Protein AF-A0AAV2QJX5-F1 (afdb_monomer)

Structure (mmCIF, N/CA/C/O backbone):
data_AF-A0AAV2QJX5-F1
#
_entry.id   AF-A0AAV2QJX5-F1
#
loop_
_atom_site.group_PDB
_atom_site.id
_atom_site.type_symbol
_atom_site.label_atom_id
_atom_site.label_alt_id
_atom_site.label_comp_id
_atom_site.label_asym_id
_atom_site.label_entity_id
_atom_site.label_seq_id
_atom_site.pdbx_PDB_ins_code
_atom_site.Cartn_x
_atom_site.Cartn_y
_atom_site.Cartn_z
_atom_site.occupancy
_atom_site.B_iso_or_equiv
_atom_site.auth_seq_id
_atom_site.auth_comp_id
_atom_site.auth_asym_id
_atom_site.auth_atom_id
_atom_site.pdbx_PDB_model_num
ATOM 1 N N . GLY A 1 1 ? 22.708 1.353 2.885 1.00 71.75 1 GLY A N 1
ATOM 2 C CA . GLY A 1 1 ? 21.551 0.680 3.507 1.00 71.75 1 GLY A CA 1
ATOM 3 C C . GLY A 1 1 ? 21.627 -0.797 3.193 1.00 71.75 1 GLY A C 1
ATOM 4 O O . GLY A 1 1 ? 22.113 -1.129 2.120 1.00 71.75 1 GLY A O 1
ATOM 5 N N . CYS A 1 2 ? 21.212 -1.658 4.120 1.00 88.62 2 CYS A N 1
ATOM 6 C CA . CYS A 1 2 ? 21.112 -3.098 3.892 1.00 88.62 2 CYS A CA 1
ATOM 7 C C . CYS A 1 2 ? 19.639 -3.446 3.670 1.00 88.62 2 CYS A C 1
ATOM 9 O O . CYS A 1 2 ? 18.830 -3.222 4.564 1.00 88.62 2 CYS A O 1
ATOM 11 N N . ASN A 1 3 ? 19.314 -3.963 2.485 1.00 93.75 3 ASN A N 1
ATOM 12 C CA . ASN A 1 3 ? 17.946 -4.324 2.103 1.00 93.75 3 ASN A CA 1
ATOM 13 C C . ASN A 1 3 ? 17.742 -5.835 1.989 1.00 93.75 3 ASN A C 1
ATOM 15 O O . ASN A 1 3 ? 16.695 -6.263 1.524 1.00 93.75 3 ASN A O 1
ATOM 19 N N . ILE A 1 4 ? 18.736 -6.642 2.375 1.00 93.31 4 ILE A N 1
ATOM 20 C CA . ILE A 1 4 ? 18.683 -8.105 2.274 1.00 93.31 4 ILE A CA 1
ATOM 21 C C . ILE A 1 4 ? 17.411 -8.615 2.976 1.00 93.31 4 ILE A C 1
ATOM 23 O O . ILE A 1 4 ? 17.146 -8.192 4.102 1.00 93.31 4 ILE A O 1
ATOM 27 N N . PRO A 1 5 ? 16.626 -9.509 2.343 1.00 94.44 5 PRO A N 1
ATOM 28 C CA . PRO A 1 5 ? 16.884 -10.221 1.078 1.00 94.44 5 PRO A CA 1
ATOM 29 C C . PRO A 1 5 ? 16.381 -9.507 -0.192 1.00 94.44 5 PRO A C 1
ATOM 31 O O . PRO A 1 5 ? 16.456 -10.057 -1.289 1.00 94.44 5 PRO A O 1
ATOM 34 N N . LEU A 1 6 ? 15.839 -8.300 -0.070 1.00 94.31 6 LEU A N 1
ATOM 35 C CA . LEU A 1 6 ? 15.172 -7.588 -1.152 1.00 94.31 6 LEU A CA 1
ATOM 36 C C . LEU A 1 6 ? 16.170 -6.984 -2.147 1.00 94.31 6 LEU A C 1
ATOM 38 O O . LEU A 1 6 ? 17.178 -6.373 -1.783 1.00 94.31 6 LEU A O 1
ATOM 42 N N . LYS A 1 7 ? 15.852 -7.114 -3.437 1.00 91.06 7 LY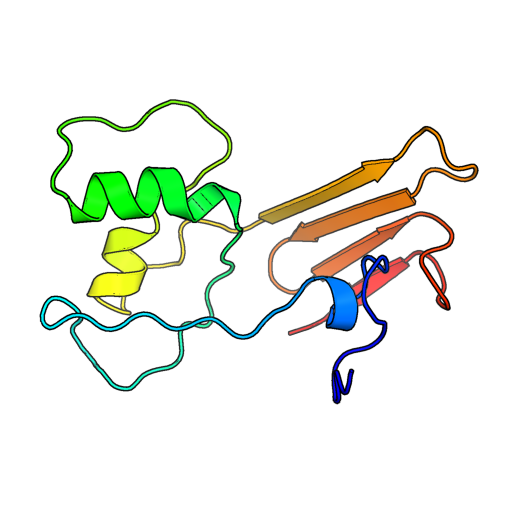S A N 1
ATOM 43 C CA . LYS A 1 7 ? 16.645 -6.538 -4.526 1.00 91.06 7 LYS A CA 1
ATOM 44 C C . LYS A 1 7 ? 16.495 -5.017 -4.577 1.00 91.06 7 LYS A C 1
ATOM 46 O O . LYS A 1 7 ? 15.392 -4.504 -4.434 1.00 91.06 7 LYS A O 1
ATOM 51 N N . GLY A 1 8 ? 17.579 -4.315 -4.901 1.00 90.06 8 GLY A N 1
ATOM 52 C CA . GLY A 1 8 ? 17.570 -2.877 -5.166 1.00 90.06 8 GLY A CA 1
ATOM 53 C C . GLY A 1 8 ? 17.724 -2.016 -3.914 1.00 90.06 8 GLY A C 1
ATOM 54 O O . GLY A 1 8 ? 17.956 -2.500 -2.807 1.00 90.06 8 GLY A O 1
ATOM 55 N N . PHE A 1 9 ? 17.654 -0.707 -4.114 1.00 90.94 9 PHE A N 1
ATOM 56 C CA . PHE A 1 9 ? 17.920 0.313 -3.102 1.00 90.94 9 PHE A CA 1
ATOM 57 C C . PHE A 1 9 ? 17.060 1.555 -3.342 1.00 90.94 9 PHE A C 1
ATOM 59 O O . PHE A 1 9 ? 16.218 1.571 -4.242 1.00 90.94 9 PHE A O 1
ATOM 66 N N . LYS A 1 10 ? 17.248 2.593 -2.518 1.00 90.56 10 LYS 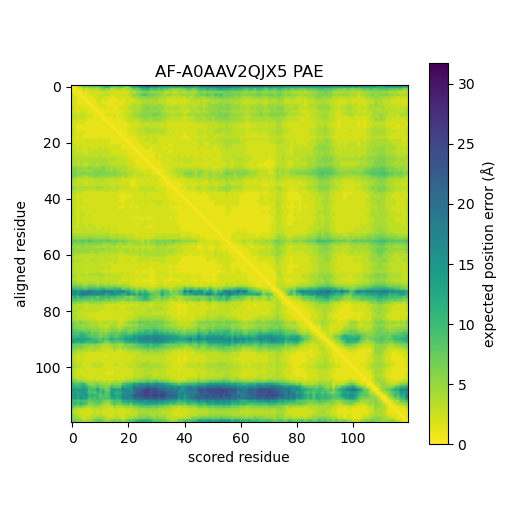A N 1
ATOM 67 C CA . LYS A 1 10 ? 16.585 3.894 -2.685 1.00 90.56 10 LYS A CA 1
ATOM 68 C C . LYS A 1 10 ? 16.639 4.340 -4.156 1.00 90.56 10 LYS A C 1
ATOM 70 O O . LYS A 1 10 ? 17.682 4.212 -4.783 1.00 90.56 10 LYS A O 1
ATOM 75 N N . HIS A 1 11 ? 15.539 4.888 -4.672 1.00 86.81 11 HIS A N 1
ATOM 76 C CA . HIS A 1 11 ? 15.326 5.265 -6.084 1.00 86.81 11 HIS A CA 1
ATOM 77 C C . HIS A 1 11 ? 15.065 4.114 -7.062 1.00 86.81 11 HIS A C 1
ATOM 79 O O . HIS A 1 11 ? 14.650 4.370 -8.189 1.00 86.81 11 HIS A O 1
ATOM 85 N N . SER A 1 12 ? 15.261 2.859 -6.664 1.00 87.81 12 SER A N 1
ATOM 86 C CA . SER A 1 12 ? 14.845 1.724 -7.485 1.00 87.81 12 SER A CA 1
ATOM 87 C C . SER A 1 12 ? 13.390 1.350 -7.198 1.00 87.81 12 SER A C 1
ATOM 89 O O . SER A 1 12 ? 12.935 1.466 -6.062 1.00 87.81 12 SER A O 1
ATOM 91 N N . ILE A 1 13 ? 12.678 0.846 -8.206 1.00 90.44 13 ILE A N 1
ATOM 92 C CA . ILE A 1 13 ? 11.303 0.343 -8.038 1.00 90.44 13 ILE A CA 1
ATOM 93 C C . ILE A 1 13 ? 11.260 -1.146 -7.666 1.00 90.44 13 ILE A C 1
ATOM 95 O O . ILE A 1 13 ? 10.192 -1.751 -7.619 1.00 90.44 13 ILE A O 1
ATOM 99 N N . TRP A 1 14 ? 12.417 -1.750 -7.381 1.00 92.56 14 TRP A N 1
ATOM 100 C CA . TRP A 1 14 ? 12.506 -3.085 -6.791 1.00 92.56 14 TRP A CA 1
ATOM 101 C C . TRP A 1 14 ? 12.051 -3.071 -5.325 1.00 92.56 14 TRP A C 1
ATOM 103 O O . TRP A 1 14 ? 11.933 -2.013 -4.701 1.00 92.56 14 TRP A O 1
ATOM 113 N N . GLU A 1 15 ? 11.815 -4.254 -4.756 1.00 94.25 15 GLU A N 1
ATOM 114 C CA . GLU A 1 15 ? 11.332 -4.389 -3.376 1.00 94.25 15 GLU A CA 1
ATOM 115 C C . GLU A 1 15 ? 12.253 -3.706 -2.355 1.00 94.25 15 GLU A C 1
ATOM 117 O O . GLU A 1 15 ? 11.765 -3.040 -1.458 1.00 94.25 15 GLU A O 1
ATOM 122 N N . GLY A 1 16 ? 13.575 -3.736 -2.520 1.00 94.62 16 GLY A N 1
ATOM 123 C CA . GLY A 1 16 ? 14.505 -3.058 -1.609 1.00 94.62 16 GLY A CA 1
ATOM 124 C C . GLY A 1 16 ? 14.445 -1.526 -1.674 1.00 94.62 16 GLY A C 1
ATOM 125 O O . GLY A 1 16 ? 14.964 -0.847 -0.791 1.00 94.62 16 GLY A O 1
ATOM 126 N N . GLY A 1 17 ? 13.836 -0.956 -2.714 1.00 92.38 17 GLY A N 1
ATOM 127 C CA . GLY A 1 17 ? 13.578 0.482 -2.800 1.00 92.38 17 GLY A CA 1
ATOM 128 C C . GLY A 1 17 ? 12.182 0.898 -2.340 1.00 92.38 17 GLY A C 1
ATOM 129 O O . GLY A 1 17 ? 11.971 2.083 -2.093 1.00 92.38 17 GLY A O 1
ATOM 130 N N . THR A 1 18 ? 11.239 -0.044 -2.239 1.00 93.94 18 THR A N 1
ATOM 131 C CA . THR A 1 18 ? 9.800 0.269 -2.143 1.00 93.94 18 THR A CA 1
ATOM 132 C C . THR A 1 18 ? 9.051 -0.486 -1.045 1.00 93.94 18 THR A C 1
ATOM 134 O O . THR A 1 18 ? 8.082 0.041 -0.506 1.00 93.94 18 THR A O 1
ATOM 137 N N . ARG A 1 19 ? 9.503 -1.681 -0.656 1.00 95.19 19 ARG A N 1
ATOM 138 C CA . ARG A 1 19 ? 8.993 -2.432 0.493 1.00 95.19 19 ARG A CA 1
ATOM 139 C C . ARG A 1 19 ? 9.806 -2.051 1.723 1.00 95.19 19 ARG A C 1
ATOM 141 O O . ARG A 1 19 ? 11.016 -2.262 1.781 1.00 95.19 19 ARG A O 1
ATOM 148 N N . VAL A 1 20 ? 9.124 -1.481 2.708 1.00 94.38 20 VAL A N 1
ATOM 149 C CA . VAL A 1 20 ? 9.732 -0.955 3.934 1.00 94.38 20 VAL A CA 1
ATOM 150 C C . VAL A 1 20 ? 9.141 -1.635 5.169 1.00 94.38 20 VAL A C 1
ATOM 152 O O . VAL A 1 20 ? 7.983 -2.056 5.132 1.00 94.38 20 VAL A O 1
ATOM 155 N N . PRO A 1 21 ? 9.899 -1.742 6.274 1.00 94.88 21 PRO A N 1
ATOM 156 C CA . PRO A 1 21 ? 9.338 -2.161 7.550 1.00 94.88 21 PRO A CA 1
ATOM 157 C C . PRO A 1 21 ? 8.247 -1.186 8.004 1.00 94.88 21 PRO A C 1
ATOM 159 O O . PRO A 1 21 ? 8.447 0.029 7.982 1.00 94.88 21 PRO A O 1
ATOM 162 N N . ALA A 1 22 ? 7.115 -1.718 8.453 1.00 95.44 22 ALA A N 1
ATOM 163 C CA . ALA A 1 22 ? 6.028 -0.950 9.045 1.00 95.44 22 ALA A CA 1
ATOM 164 C C . ALA A 1 22 ? 5.424 -1.735 10.212 1.00 95.44 22 ALA A C 1
ATOM 166 O O . ALA A 1 22 ? 5.366 -2.964 10.182 1.00 95.44 22 ALA A O 1
ATOM 167 N N . PHE A 1 23 ? 4.974 -1.024 11.242 1.00 96.12 23 PHE A N 1
ATOM 168 C CA . PHE A 1 23 ? 4.280 -1.608 12.382 1.00 96.12 23 PHE A CA 1
ATOM 169 C C . PHE A 1 23 ? 3.214 -0.644 12.892 1.00 96.12 23 PHE A C 1
ATOM 171 O O . PHE A 1 23 ? 3.330 0.572 12.746 1.00 96.12 23 PHE A O 1
ATOM 178 N N . ILE A 1 24 ? 2.181 -1.204 13.513 1.00 95.19 24 ILE A N 1
ATOM 179 C CA . ILE A 1 24 ? 1.169 -0.456 14.253 1.00 95.19 24 ILE A CA 1
ATOM 180 C C . ILE A 1 24 ? 1.075 -1.017 15.664 1.00 95.19 24 ILE A C 1
ATOM 182 O O . ILE A 1 24 ? 1.223 -2.219 15.882 1.00 95.19 24 ILE A O 1
ATOM 186 N N . HIS A 1 25 ? 0.807 -0.142 16.623 1.00 95.94 25 HIS A N 1
ATOM 187 C CA . HIS A 1 25 ? 0.577 -0.517 18.007 1.00 95.94 25 HIS A CA 1
ATOM 188 C C . HIS A 1 25 ? -0.630 0.251 18.527 1.00 95.94 25 HIS A C 1
ATOM 190 O O . HIS A 1 25 ? -0.689 1.476 18.430 1.00 95.94 25 HIS A O 1
ATOM 196 N N . SER A 1 26 ? -1.608 -0.475 19.055 1.00 95.44 26 SER A N 1
ATOM 197 C CA . SER A 1 26 ? -2.780 0.102 19.700 1.00 95.44 26 SER A CA 1
ATOM 198 C C . SER A 1 26 ? -3.486 -0.972 20.532 1.00 95.44 26 SER A C 1
ATOM 200 O O . SER A 1 26 ? -3.556 -2.121 20.086 1.00 95.44 26 SER A O 1
ATOM 202 N N . PRO A 1 27 ? -4.070 -0.619 21.694 1.00 96.12 27 PRO A N 1
ATOM 203 C CA . PRO A 1 27 ? -4.914 -1.533 22.468 1.00 96.12 27 PRO A CA 1
ATOM 204 C C . PRO A 1 27 ? -6.204 -1.931 21.730 1.00 96.12 27 PRO A C 1
ATOM 206 O O . PRO A 1 27 ? -6.893 -2.857 22.145 1.00 96.12 27 PRO A O 1
ATOM 209 N N . LEU A 1 28 ? -6.548 -1.242 20.635 1.00 95.88 28 LEU A N 1
ATOM 210 C CA . LEU A 1 28 ? -7.717 -1.559 19.812 1.00 95.88 28 LEU A CA 1
ATOM 211 C C . LEU A 1 28 ? -7.489 -2.771 18.897 1.00 95.88 28 LEU A C 1
ATOM 213 O O . LEU A 1 28 ? -8.458 -3.333 18.378 1.00 95.88 28 LEU A O 1
ATOM 217 N N . LEU A 1 29 ? -6.231 -3.162 18.671 1.00 95.62 29 LEU A N 1
ATOM 218 C CA . LEU A 1 29 ? -5.877 -4.288 17.812 1.00 95.62 29 LEU A CA 1
ATOM 219 C C . LEU A 1 29 ? -6.123 -5.605 18.553 1.00 95.62 29 LEU A C 1
ATOM 221 O O . LEU A 1 29 ? -5.609 -5.824 19.647 1.00 95.62 29 LEU A O 1
ATOM 225 N N . LYS A 1 30 ? -6.884 -6.502 17.932 1.00 94.12 30 LYS A N 1
ATOM 226 C CA . LYS A 1 30 ? -7.135 -7.865 18.424 1.00 94.12 30 LYS A CA 1
ATOM 227 C C . LYS A 1 30 ? -6.122 -8.826 17.817 1.00 94.12 30 LYS A C 1
ATOM 229 O O . LYS A 1 30 ? -5.554 -8.499 16.784 1.00 94.12 30 LYS A O 1
ATOM 234 N N . ASN A 1 31 ? -5.944 -10.017 18.391 1.00 90.88 31 ASN A N 1
ATOM 235 C CA . ASN A 1 31 ? -5.072 -11.063 17.834 1.00 90.88 31 ASN A CA 1
ATOM 236 C C . ASN A 1 31 ? -3.635 -10.558 17.592 1.00 90.88 31 ASN A C 1
ATOM 238 O O . ASN A 1 31 ? -3.110 -10.629 16.480 1.00 90.88 31 ASN A O 1
ATOM 242 N N . THR A 1 32 ? -3.039 -9.943 18.612 1.00 91.44 32 THR A N 1
ATOM 243 C CA . THR A 1 32 ? -1.657 -9.448 18.599 1.00 91.44 32 THR A CA 1
ATOM 244 C C . THR A 1 32 ? -0.799 -10.265 19.581 1.00 91.44 32 THR A C 1
ATOM 246 O O . THR A 1 32 ? -1.327 -10.714 20.599 1.00 91.44 32 THR A O 1
ATOM 249 N N . PRO A 1 33 ? 0.505 -10.484 19.303 1.00 92.88 33 PRO A N 1
ATOM 250 C CA . PRO A 1 33 ? 1.249 -10.035 18.123 1.00 92.88 33 PRO A CA 1
ATOM 251 C C . PRO A 1 33 ? 0.902 -10.848 16.867 1.00 92.88 33 PRO A C 1
ATOM 253 O O . PRO A 1 33 ? 0.589 -12.032 16.951 1.00 92.88 33 PRO A O 1
ATOM 256 N N . ARG A 1 34 ? 0.977 -10.211 15.693 1.00 93.12 34 ARG A N 1
ATOM 257 C CA . ARG A 1 34 ? 0.855 -10.895 14.398 1.00 93.12 34 ARG A CA 1
ATOM 258 C C . ARG A 1 34 ? 1.544 -10.129 13.276 1.00 93.12 34 ARG A C 1
ATOM 260 O O . ARG A 1 34 ? 1.820 -8.939 13.416 1.00 93.12 34 ARG A O 1
ATOM 267 N N . ILE A 1 35 ? 1.734 -10.816 12.155 1.00 92.94 35 ILE A N 1
AT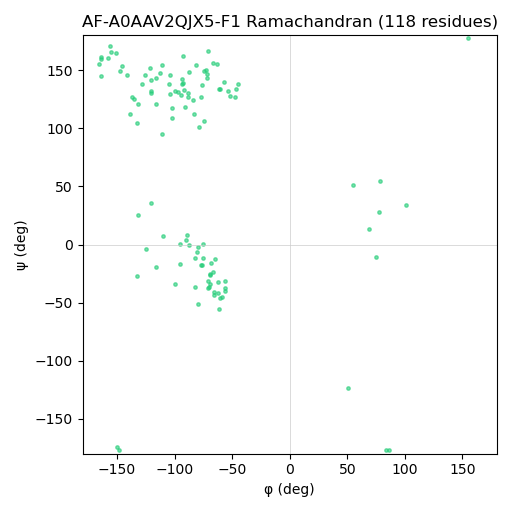OM 268 C CA . ILE A 1 35 ? 2.123 -10.228 10.873 1.00 92.94 35 ILE A CA 1
ATOM 269 C C . ILE A 1 35 ? 0.847 -9.948 10.069 1.00 92.94 35 ILE A C 1
ATOM 271 O O . ILE A 1 35 ? -0.131 -10.690 10.161 1.00 92.94 35 ILE A O 1
ATOM 275 N N . TYR A 1 36 ? 0.833 -8.833 9.342 1.00 92.81 36 TYR A N 1
ATOM 276 C CA . TYR A 1 36 ? -0.213 -8.521 8.376 1.00 92.81 36 TYR A CA 1
ATOM 277 C C . TYR A 1 36 ? 0.322 -8.793 6.972 1.00 92.81 36 TYR A C 1
ATOM 279 O O . TYR A 1 36 ? 1.175 -8.051 6.493 1.00 92.81 36 TYR A O 1
ATOM 287 N N . ASP A 1 37 ? -0.183 -9.846 6.333 1.00 90.25 37 ASP A N 1
ATOM 288 C CA . ASP A 1 37 ? 0.269 -10.279 5.002 1.00 90.25 37 ASP A CA 1
ATOM 289 C C . ASP A 1 37 ? -0.476 -9.576 3.852 1.00 90.25 37 ASP A C 1
ATOM 291 O O . ASP A 1 37 ? -0.210 -9.821 2.678 1.00 90.25 37 ASP A O 1
ATOM 295 N N . GLY A 1 38 ? -1.420 -8.683 4.172 1.00 92.56 38 GLY A N 1
ATOM 296 C CA . GLY A 1 38 ? -2.148 -7.908 3.174 1.00 92.56 38 GLY A CA 1
ATOM 297 C C . GLY A 1 38 ? -1.293 -6.829 2.518 1.00 92.56 38 GLY A C 1
ATOM 298 O O . GLY A 1 38 ? -0.449 -6.204 3.164 1.00 92.56 38 GLY A O 1
ATOM 299 N N . LEU A 1 39 ? -1.559 -6.551 1.237 1.00 95.31 39 LEU A N 1
ATOM 300 C CA . LEU A 1 39 ? -0.952 -5.406 0.565 1.00 95.31 39 LEU A CA 1
ATOM 301 C C . LEU A 1 39 ? -1.371 -4.115 1.268 1.00 95.31 39 LEU A C 1
ATOM 303 O O . LEU A 1 39 ? -2.548 -3.905 1.554 1.00 95.31 39 LEU A O 1
ATOM 307 N N . PHE A 1 40 ? -0.401 -3.238 1.509 1.00 96.12 40 PHE A N 1
ATOM 308 C CA . PHE A 1 40 ? -0.614 -1.926 2.101 1.00 96.12 40 PHE A CA 1
ATOM 309 C C . PHE A 1 40 ? 0.224 -0.901 1.344 1.00 96.12 40 PHE A C 1
ATOM 311 O O . PHE A 1 40 ? 1.433 -1.080 1.183 1.00 96.12 40 PHE A O 1
ATOM 318 N N . HIS A 1 41 ? -0.412 0.168 0.874 1.00 97.00 41 HIS A N 1
ATOM 319 C CA . HIS A 1 41 ? 0.254 1.250 0.156 1.00 97.00 41 HIS A CA 1
ATOM 320 C C . HIS A 1 41 ? 0.260 2.533 0.991 1.00 97.00 41 HIS A C 1
ATOM 322 O O . HIS A 1 41 ? -0.617 2.743 1.824 1.00 97.00 41 HIS A O 1
ATOM 328 N N . ILE A 1 42 ? 1.223 3.431 0.763 1.00 97.00 42 ILE A N 1
ATOM 329 C CA . ILE A 1 42 ? 1.343 4.678 1.541 1.00 97.00 42 ILE A CA 1
ATOM 330 C C . ILE A 1 42 ? 0.061 5.530 1.491 1.00 97.00 42 ILE A C 1
ATOM 332 O O . ILE A 1 42 ? -0.286 6.180 2.474 1.00 97.00 42 ILE A O 1
ATOM 336 N N . THR A 1 43 ? -0.676 5.477 0.379 1.00 97.25 43 THR A N 1
ATOM 337 C CA . THR A 1 43 ? -1.951 6.189 0.196 1.00 97.25 43 THR A CA 1
ATOM 338 C C . THR A 1 43 ? -3.068 5.668 1.104 1.00 97.25 43 THR A C 1
ATOM 340 O O . THR A 1 43 ? -3.987 6.418 1.425 1.00 97.25 43 THR A O 1
ATOM 343 N N . ASP A 1 44 ? -2.986 4.420 1.579 1.00 97.94 44 ASP A N 1
ATOM 344 C CA . ASP A 1 44 ? -4.009 3.812 2.442 1.00 97.94 44 ASP A CA 1
ATOM 345 C C . ASP A 1 44 ? -4.054 4.434 3.831 1.00 97.94 44 ASP A C 1
ATOM 347 O O . ASP A 1 44 ? -5.103 4.410 4.481 1.00 97.94 44 ASP A O 1
ATOM 351 N N . TRP A 1 45 ? -2.936 4.997 4.302 1.00 97.69 45 TRP A N 1
ATOM 352 C CA . TRP A 1 45 ? -2.855 5.551 5.651 1.00 97.69 45 TRP A CA 1
ATOM 353 C C . TRP A 1 45 ? -3.911 6.612 5.902 1.00 97.69 45 TRP A C 1
ATOM 355 O O . TRP A 1 45 ? -4.505 6.620 6.975 1.00 97.69 45 TRP A O 1
ATOM 365 N N . TYR A 1 46 ? -4.181 7.472 4.922 1.00 98.19 46 TYR A N 1
ATOM 366 C CA . TYR A 1 46 ? -5.117 8.572 5.104 1.00 98.19 46 TYR A CA 1
ATOM 367 C C . TYR A 1 46 ? -6.531 8.064 5.425 1.00 98.19 46 TYR A C 1
ATOM 369 O O . TYR A 1 46 ? -7.068 8.361 6.492 1.00 98.19 46 TYR A O 1
ATOM 377 N N . ASN A 1 47 ? -7.094 7.203 4.573 1.00 98.31 47 ASN A N 1
ATOM 378 C CA . ASN A 1 47 ? -8.434 6.651 4.790 1.00 98.31 47 ASN A CA 1
ATOM 379 C C . ASN A 1 47 ? -8.477 5.681 5.986 1.00 98.31 47 ASN A C 1
ATOM 381 O O . ASN A 1 47 ? -9.460 5.656 6.726 1.00 98.31 47 ASN A O 1
ATOM 385 N N . THR A 1 48 ? -7.401 4.926 6.223 1.00 97.69 48 THR A N 1
ATOM 386 C CA . THR A 1 48 ? -7.289 3.997 7.360 1.00 97.69 48 THR A CA 1
ATOM 387 C C . THR A 1 48 ? -7.278 4.728 8.704 1.00 97.69 48 THR A C 1
ATOM 389 O O . THR A 1 48 ? -7.965 4.310 9.635 1.00 97.69 48 THR A O 1
ATOM 392 N N . LEU A 1 49 ? -6.532 5.830 8.824 1.00 98.06 49 LEU A N 1
ATOM 393 C CA . LEU A 1 49 ? -6.460 6.615 10.059 1.00 98.06 49 LEU A CA 1
ATOM 394 C C . LEU A 1 49 ? -7.764 7.374 10.331 1.00 98.06 49 LEU A C 1
ATOM 396 O O . LEU A 1 49 ? -8.193 7.430 11.482 1.00 98.06 49 LEU A O 1
ATOM 400 N N . LEU A 1 50 ? -8.429 7.897 9.294 1.00 98.38 50 LEU A N 1
ATOM 401 C CA . LEU A 1 50 ? -9.759 8.503 9.433 1.00 98.38 50 LEU A CA 1
ATOM 402 C C . LEU A 1 50 ? -10.787 7.493 9.957 1.00 98.38 50 LEU A C 1
ATOM 404 O O . LEU A 1 50 ? -11.524 7.792 10.898 1.00 98.38 50 LEU A O 1
ATOM 408 N N . ALA A 1 51 ? -10.801 6.280 9.400 1.00 97.31 51 ALA A N 1
ATOM 409 C CA . ALA A 1 51 ? -11.669 5.209 9.880 1.00 97.31 51 ALA A CA 1
ATOM 410 C C . ALA A 1 51 ? -11.342 4.807 11.327 1.00 97.31 51 ALA A C 1
ATOM 412 O O . ALA A 1 51 ? -12.250 4.640 12.141 1.00 97.31 51 ALA A O 1
ATOM 413 N N . ALA A 1 52 ? -10.056 4.712 11.676 1.00 97.31 52 ALA A N 1
ATOM 414 C CA . ALA A 1 52 ? -9.623 4.422 13.042 1.00 97.31 52 ALA A CA 1
ATOM 415 C C . ALA A 1 52 ? -10.059 5.500 14.049 1.00 97.31 52 ALA A C 1
ATOM 417 O O . ALA A 1 52 ? -10.361 5.178 15.197 1.00 97.31 52 ALA A O 1
ATOM 418 N N . ALA A 1 53 ? -10.131 6.761 13.614 1.00 97.50 53 ALA A N 1
ATOM 419 C CA . ALA A 1 53 ? -10.604 7.893 14.409 1.00 97.50 53 ALA A CA 1
ATOM 420 C C . ALA A 1 53 ? -12.141 8.002 14.493 1.00 97.50 53 ALA A C 1
ATOM 422 O O . ALA A 1 53 ? -12.647 8.892 15.174 1.00 97.50 53 ALA A O 1
ATOM 423 N N . GLY A 1 54 ? -12.890 7.120 13.821 1.00 97.12 54 GLY A N 1
ATOM 424 C CA . GLY A 1 54 ? -14.354 7.140 13.830 1.00 97.12 54 GLY A CA 1
ATOM 425 C C . GLY A 1 54 ? -14.970 8.210 12.925 1.00 97.12 54 GLY A C 1
ATOM 426 O O . GLY A 1 54 ? -16.065 8.692 13.214 1.00 97.12 54 GLY A O 1
ATOM 427 N N . ALA A 1 55 ? -14.284 8.603 11.845 1.00 97.56 55 ALA A N 1
ATOM 428 C CA . ALA A 1 55 ? -14.850 9.515 10.855 1.00 97.56 55 ALA A CA 1
ATOM 429 C C . ALA A 1 55 ? -16.162 8.959 10.267 1.00 97.56 55 ALA A C 1
ATOM 431 O O . ALA A 1 55 ? -16.270 7.772 9.964 1.00 97.56 55 ALA A O 1
ATOM 432 N N . SER A 1 56 ? -17.153 9.831 10.067 1.00 94.94 56 SER A N 1
ATOM 433 C CA . SER A 1 56 ? -18.471 9.468 9.521 1.00 94.94 56 SER A CA 1
ATOM 434 C C . SER A 1 56 ? -18.472 9.207 8.012 1.00 94.94 56 SER A C 1
ATOM 436 O O . SER A 1 56 ? -19.452 8.697 7.474 1.00 94.94 56 SER A O 1
ATOM 438 N N . GLY A 1 57 ? -17.385 9.552 7.323 1.00 96.06 57 GLY A N 1
ATOM 439 C CA . GLY A 1 57 ? -17.216 9.359 5.892 1.00 96.06 57 GLY A CA 1
ATOM 440 C C . GLY A 1 57 ? -15.743 9.340 5.509 1.00 96.06 57 GLY A C 1
ATOM 441 O O . GLY A 1 57 ? -14.883 9.812 6.255 1.00 96.06 57 GLY A O 1
ATOM 442 N N . LEU A 1 58 ? -15.468 8.784 4.332 1.00 97.75 58 LEU A N 1
ATOM 443 C CA . LEU A 1 58 ? -14.130 8.695 3.764 1.00 97.75 58 LEU A CA 1
ATOM 444 C C . LEU A 1 58 ? -14.093 9.416 2.412 1.00 97.75 58 LEU A C 1
ATOM 446 O O . LEU A 1 58 ? -15.062 9.332 1.654 1.00 97.75 58 LEU A O 1
ATOM 450 N N . PRO A 1 59 ? -13.002 10.122 2.096 1.00 96.81 59 PRO A N 1
ATOM 451 C CA . PRO A 1 59 ? -12.862 10.804 0.820 1.00 96.81 59 PRO A CA 1
ATOM 452 C C . PRO A 1 59 ? -12.630 9.820 -0.328 1.00 96.81 59 PRO A C 1
ATOM 454 O O . PRO A 1 59 ? -12.006 8.772 -0.161 1.00 96.81 59 PRO A O 1
ATOM 457 N N . GLN A 1 60 ? -13.083 10.210 -1.520 1.00 97.06 60 GLN A N 1
ATOM 458 C CA . GLN A 1 60 ? -12.798 9.497 -2.759 1.00 97.06 60 GLN A CA 1
ATOM 459 C C . GLN A 1 60 ? -11.383 9.853 -3.238 1.00 97.06 60 GLN A C 1
ATOM 461 O O . GLN A 1 60 ? -11.150 10.932 -3.780 1.00 97.06 60 GLN A O 1
ATOM 466 N N . ASN A 1 61 ? -10.433 8.958 -2.990 1.00 96.62 61 ASN A N 1
ATOM 467 C CA . ASN A 1 61 ? -9.031 9.050 -3.400 1.00 96.62 61 ASN A CA 1
ATOM 468 C C . ASN A 1 61 ? -8.465 7.631 -3.612 1.00 96.62 61 ASN A C 1
ATOM 470 O O . ASN A 1 61 ? -9.193 6.648 -3.489 1.00 96.62 61 ASN A O 1
ATOM 474 N N . ASP A 1 62 ? -7.163 7.519 -3.880 1.00 96.56 62 ASP A N 1
ATOM 475 C CA . ASP A 1 62 ? -6.496 6.232 -4.142 1.00 96.56 62 ASP A CA 1
ATOM 476 C C . ASP A 1 62 ? -6.256 5.366 -2.886 1.00 96.56 62 ASP A C 1
ATOM 478 O O . ASP A 1 62 ? -5.622 4.308 -2.961 1.00 96.56 62 ASP A O 1
ATOM 482 N N . GLY A 1 63 ? -6.665 5.828 -1.702 1.00 97.12 63 GLY A N 1
ATOM 483 C CA . GLY A 1 63 ? -6.452 5.156 -0.424 1.00 97.12 63 GLY A CA 1
ATOM 484 C C . GLY A 1 63 ? -7.575 4.179 -0.081 1.00 97.12 63 GLY A C 1
ATOM 485 O O . GLY A 1 63 ? -8.753 4.530 -0.069 1.00 97.12 63 GLY A O 1
ATOM 486 N N . HIS A 1 64 ? -7.221 2.955 0.295 1.00 96.88 64 HIS A N 1
ATOM 487 C CA . HIS A 1 64 ? -8.175 1.967 0.791 1.00 96.88 64 HIS A CA 1
ATOM 488 C C . HIS A 1 64 ? -8.233 2.040 2.320 1.00 96.88 64 HIS A C 1
ATOM 490 O O . HIS A 1 64 ? -7.207 2.143 2.993 1.00 96.88 64 HIS A O 1
ATOM 496 N N . ASN A 1 65 ? -9.436 1.961 2.891 1.00 96.88 65 ASN A N 1
ATOM 497 C CA . ASN A 1 65 ? -9.592 1.825 4.337 1.00 96.88 65 ASN A CA 1
ATOM 498 C C . ASN A 1 65 ? -9.245 0.398 4.770 1.00 96.88 65 ASN A C 1
ATOM 500 O O . ASN A 1 65 ? -10.039 -0.517 4.573 1.00 96.88 65 ASN A O 1
ATOM 504 N N . GLN A 1 66 ? -8.088 0.233 5.404 1.00 96.62 66 GLN A N 1
ATOM 505 C CA . GLN A 1 66 ? -7.575 -1.053 5.880 1.00 96.62 66 GLN A CA 1
ATOM 506 C C . GLN A 1 66 ? -7.913 -1.323 7.357 1.00 96.62 66 GLN A C 1
ATOM 508 O O . GLN A 1 66 ? -7.501 -2.350 7.900 1.00 96.62 66 GLN A O 1
ATOM 513 N N . TRP A 1 67 ? -8.621 -0.411 8.039 1.00 96.25 67 TRP A N 1
ATOM 514 C CA . TRP A 1 67 ? -8.723 -0.406 9.502 1.00 96.25 67 TRP A CA 1
ATOM 515 C C . TRP A 1 67 ? -9.315 -1.691 10.068 1.00 96.25 67 TRP A C 1
ATOM 517 O O . TRP A 1 67 ? -8.758 -2.246 11.009 1.00 96.25 67 TRP A O 1
ATOM 527 N N . ASP A 1 68 ? -10.393 -2.218 9.492 1.00 94.12 68 ASP A N 1
ATOM 528 C CA . ASP A 1 68 ? -11.010 -3.434 10.024 1.00 94.12 68 ASP A CA 1
ATOM 529 C C . ASP A 1 68 ? -10.141 -4.682 9.808 1.00 94.12 68 ASP A C 1
ATOM 531 O O . ASP A 1 68 ? -10.037 -5.511 10.720 1.00 94.12 68 ASP A O 1
ATOM 535 N N . SER A 1 69 ? -9.428 -4.788 8.682 1.00 94.25 69 SER A N 1
ATOM 536 C CA . SER A 1 69 ? -8.445 -5.858 8.452 1.00 94.25 69 SER A CA 1
ATOM 537 C C . SER A 1 69 ? -7.260 -5.746 9.421 1.00 94.25 69 SER A C 1
ATOM 539 O O . SER A 1 69 ? -6.849 -6.741 10.027 1.00 94.25 69 SER A O 1
ATOM 541 N N . LEU A 1 70 ? -6.771 -4.529 9.675 1.00 95.19 70 LEU A N 1
ATOM 542 C CA . LEU A 1 70 ? -5.714 -4.257 10.655 1.00 95.19 70 LEU A CA 1
ATOM 543 C C . LEU A 1 70 ? -6.164 -4.424 12.109 1.00 95.19 70 LEU A C 1
ATOM 545 O O . LEU A 1 70 ? -5.363 -4.801 12.959 1.00 95.19 70 LEU A O 1
ATOM 549 N N . ARG A 1 71 ? -7.424 -4.166 12.439 1.00 94.62 71 ARG A N 1
ATOM 550 C CA . ARG A 1 71 ? -7.932 -4.261 13.812 1.00 94.62 71 ARG A CA 1
ATOM 551 C C . ARG A 1 71 ? -8.295 -5.693 14.187 1.00 94.62 71 ARG A C 1
ATOM 553 O O . ARG A 1 71 ? -8.080 -6.092 15.329 1.00 94.62 71 ARG A O 1
ATOM 560 N N . THR A 1 72 ? -8.842 -6.463 13.246 1.00 91.94 72 THR A N 1
ATOM 561 C CA . THR A 1 72 ? -9.353 -7.822 13.501 1.00 91.94 72 THR A CA 1
ATOM 562 C C . THR A 1 72 ? -8.388 -8.928 13.085 1.00 91.94 72 THR A C 1
ATOM 564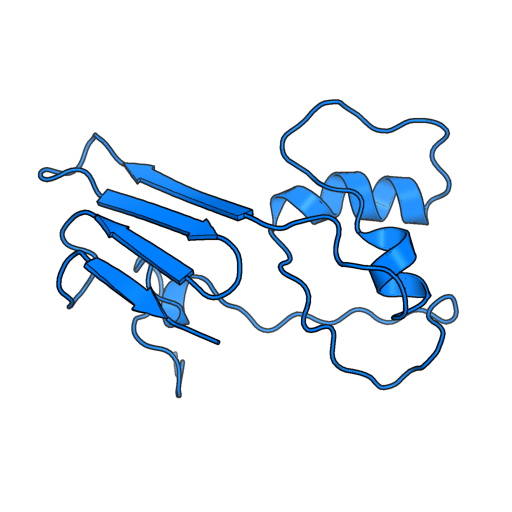 O O . THR A 1 72 ? -8.348 -9.968 13.738 1.00 91.94 72 THR A O 1
ATOM 567 N N . GLY A 1 73 ? -7.614 -8.721 12.016 1.00 83.44 73 GLY A N 1
ATOM 568 C CA . GLY A 1 73 ? -6.749 -9.748 11.431 1.00 83.44 73 GLY A CA 1
ATOM 569 C C . GLY A 1 73 ? -7.495 -10.893 10.742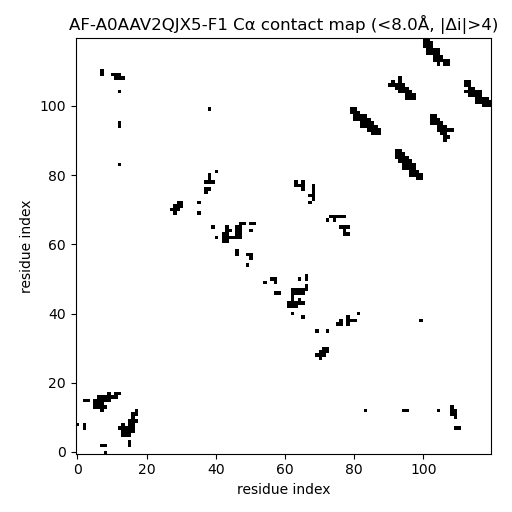 1.00 83.44 73 GLY A C 1
ATOM 570 O O . GLY A 1 73 ? -6.880 -11.919 10.489 1.00 83.44 73 GLY A O 1
ATOM 571 N N . MET A 1 74 ? -8.799 -10.753 10.481 1.00 70.12 74 MET A N 1
ATOM 572 C CA . MET A 1 74 ? -9.651 -11.844 9.972 1.00 70.12 74 MET A CA 1
ATOM 573 C C . MET A 1 74 ? -10.392 -11.497 8.678 1.00 70.12 74 MET A C 1
ATOM 575 O O . MET A 1 74 ? -11.102 -12.335 8.133 1.00 70.12 74 MET A O 1
ATOM 579 N N . ILE A 1 75 ? -10.264 -10.259 8.201 1.00 77.31 75 ILE A N 1
ATOM 580 C CA . ILE A 1 75 ? -10.955 -9.785 7.003 1.00 77.31 75 ILE A CA 1
ATOM 581 C C . ILE A 1 75 ? -9.949 -9.719 5.864 1.00 77.31 75 ILE A C 1
ATOM 583 O O . ILE A 1 75 ? -8.825 -9.246 6.054 1.00 77.31 75 ILE A O 1
ATOM 587 N N . THR A 1 76 ? -10.377 -10.164 4.683 1.00 82.81 76 THR A N 1
ATOM 588 C CA . THR A 1 76 ? -9.616 -10.042 3.441 1.00 82.81 76 THR A CA 1
ATOM 589 C C . THR A 1 76 ? -9.091 -8.611 3.281 1.00 82.81 76 THR A C 1
ATOM 591 O O . THR A 1 76 ? -9.877 -7.667 3.378 1.00 82.81 76 THR A O 1
ATOM 594 N N . PRO A 1 77 ? -7.780 -8.421 3.058 1.00 87.75 77 PRO A N 1
ATOM 595 C CA . PRO A 1 77 ? -7.20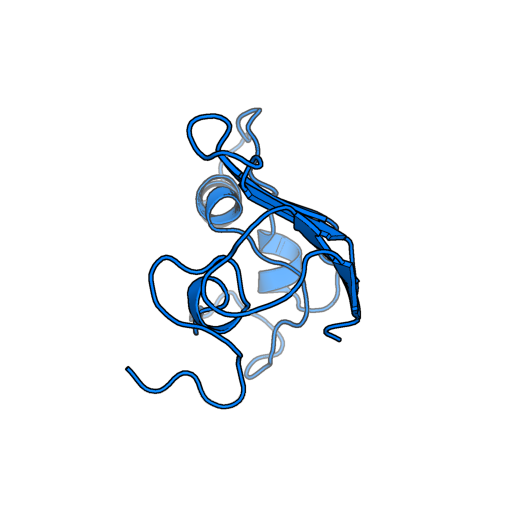9 -7.107 2.797 1.00 87.75 77 PRO A CA 1
ATOM 596 C C . PRO A 1 77 ? -7.951 -6.383 1.659 1.00 87.75 77 PRO A C 1
ATOM 598 O O . PRO A 1 77 ? -8.121 -6.957 0.584 1.00 87.75 77 PRO A O 1
ATOM 601 N N . PRO A 1 78 ? -8.404 -5.133 1.850 1.00 93.31 78 PRO A N 1
ATOM 602 C CA . PRO A 1 78 ? -9.161 -4.396 0.835 1.00 93.31 78 PRO A CA 1
ATOM 603 C C . PRO A 1 78 ? -8.322 -3.997 -0.382 1.00 93.31 78 PRO A C 1
ATOM 605 O O . PRO A 1 78 ? -8.877 -3.784 -1.458 1.00 93.31 78 PRO A O 1
ATOM 608 N N . ARG A 1 79 ? -7.001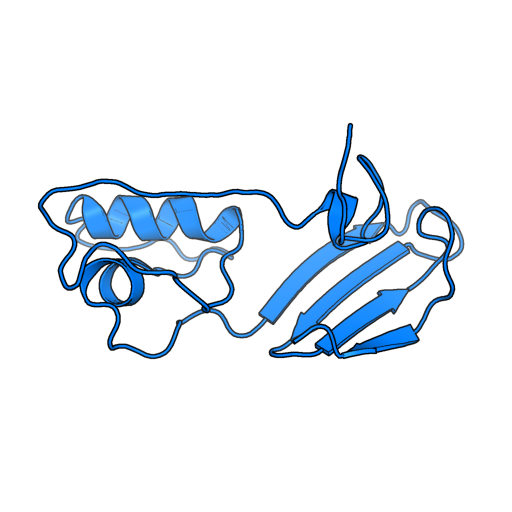 -3.862 -0.227 1.00 95.94 79 ARG A N 1
ATOM 609 C CA . ARG A 1 79 ? -6.095 -3.571 -1.339 1.00 95.94 79 ARG A CA 1
ATOM 610 C C . ARG A 1 79 ? -5.624 -4.869 -1.988 1.00 95.94 79 ARG A C 1
ATOM 612 O O . ARG A 1 79 ? -5.070 -5.732 -1.312 1.00 95.94 79 ARG A O 1
ATOM 619 N N . GLN A 1 80 ? -5.800 -4.957 -3.303 1.00 95.88 80 GLN A N 1
ATOM 620 C CA . GLN A 1 80 ? -5.385 -6.099 -4.129 1.00 95.88 80 GLN A CA 1
ATOM 621 C C . GLN A 1 80 ? -4.306 -5.724 -5.156 1.00 95.88 80 GLN A C 1
ATOM 623 O O . GLN A 1 80 ? -3.557 -6.585 -5.620 1.00 95.88 80 GLN A O 1
ATOM 628 N N . ASP A 1 81 ? -4.173 -4.433 -5.454 1.00 97.12 81 ASP A N 1
ATOM 629 C CA . ASP A 1 81 ? -3.207 -3.897 -6.401 1.00 97.12 81 ASP A CA 1
ATOM 630 C C . ASP A 1 81 ? -2.792 -2.463 -6.045 1.00 97.12 81 ASP A C 1
ATOM 632 O O . ASP A 1 81 ? -3.400 -1.814 -5.186 1.00 97.12 81 ASP A O 1
ATOM 636 N N . PHE A 1 82 ? -1.702 -1.996 -6.653 1.00 97.06 82 PHE A N 1
ATOM 637 C CA . PHE A 1 82 ? -1.311 -0.585 -6.680 1.00 97.06 82 PHE A CA 1
ATOM 638 C C . PHE A 1 82 ? -0.224 -0.326 -7.730 1.00 97.06 82 PHE A C 1
ATOM 640 O O . PHE A 1 82 ? 0.576 -1.204 -8.068 1.00 97.06 82 PHE A O 1
ATOM 647 N N . ILE A 1 83 ? -0.159 0.917 -8.203 1.00 95.31 83 ILE A N 1
ATOM 648 C CA . ILE A 1 83 ? 0.902 1.420 -9.079 1.00 95.31 83 ILE A CA 1
ATOM 649 C C . ILE A 1 83 ? 2.001 2.039 -8.209 1.00 95.31 83 ILE A C 1
ATOM 651 O O . ILE A 1 83 ? 1.709 2.817 -7.306 1.00 95.31 83 ILE A O 1
ATOM 655 N N . TYR A 1 84 ? 3.266 1.711 -8.481 1.00 92.75 84 TYR A N 1
ATOM 656 C CA . TYR A 1 84 ? 4.409 2.324 -7.790 1.00 92.75 84 TYR A CA 1
ATOM 657 C C . TYR A 1 84 ? 4.735 3.698 -8.375 1.00 92.75 84 TYR A C 1
ATOM 659 O O . TYR A 1 84 ? 4.898 4.673 -7.648 1.00 92.75 84 TYR A O 1
ATOM 667 N N . ASN A 1 85 ? 4.874 3.756 -9.699 1.00 88.44 85 ASN A N 1
ATOM 668 C CA . ASN A 1 85 ? 5.122 4.967 -10.467 1.00 88.44 85 ASN A CA 1
ATOM 669 C C . ASN A 1 85 ? 4.826 4.729 -11.954 1.00 88.44 85 ASN A C 1
ATOM 671 O O . ASN A 1 85 ? 4.825 3.591 -12.430 1.00 88.44 85 ASN A O 1
ATOM 675 N N . ILE A 1 86 ? 4.634 5.831 -12.674 1.00 90.06 86 ILE A N 1
ATOM 676 C CA . ILE A 1 86 ? 4.687 5.908 -14.133 1.00 90.06 86 ILE A CA 1
ATOM 677 C C . ILE A 1 86 ? 5.559 7.123 -14.437 1.00 90.06 86 ILE A C 1
ATOM 679 O O . ILE A 1 86 ? 5.154 8.259 -14.208 1.00 90.06 86 ILE A O 1
ATOM 683 N N . ASP A 1 87 ? 6.793 6.876 -14.853 1.00 86.38 87 ASP A N 1
ATOM 684 C CA . ASP A 1 87 ? 7.764 7.910 -15.191 1.00 86.38 87 ASP A CA 1
ATOM 685 C C . ASP A 1 87 ? 8.015 7.889 -16.697 1.00 86.38 87 ASP A C 1
ATOM 687 O O . ASP A 1 87 ? 8.811 7.098 -17.214 1.00 86.38 87 ASP A O 1
ATOM 691 N N . GLU A 1 88 ? 7.283 8.758 -17.390 1.00 86.81 88 GLU A N 1
ATOM 692 C CA . GLU A 1 88 ? 7.365 8.961 -18.839 1.00 86.81 88 GLU A CA 1
ATOM 693 C C . GLU A 1 88 ? 8.519 9.884 -19.245 1.00 86.81 88 GLU A C 1
ATOM 695 O O . GLU A 1 88 ? 8.855 9.957 -20.425 1.00 86.81 88 GLU A O 1
ATOM 700 N N . THR A 1 89 ? 9.147 10.572 -18.284 1.00 85.06 89 THR A N 1
ATOM 701 C CA . THR A 1 89 ? 10.292 11.460 -18.550 1.00 85.06 89 THR A CA 1
ATOM 702 C C . THR A 1 89 ? 11.583 10.678 -18.795 1.00 85.06 89 THR A C 1
ATOM 704 O O . THR A 1 89 ? 12.540 11.195 -19.370 1.00 85.06 89 THR A O 1
ATOM 707 N N . MET A 1 90 ? 11.596 9.411 -18.385 1.00 72.88 90 MET A N 1
ATOM 708 C CA . MET A 1 90 ? 12.663 8.457 -18.642 1.00 72.88 90 MET A CA 1
ATOM 709 C C . MET A 1 90 ? 12.377 7.658 -19.916 1.00 72.88 90 MET A C 1
ATOM 711 O O . MET A 1 90 ? 11.258 7.198 -20.134 1.00 72.88 90 MET A O 1
ATOM 715 N N . HIS A 1 91 ? 13.406 7.428 -20.736 1.00 73.81 91 HIS A N 1
ATOM 716 C CA . HIS A 1 91 ? 13.307 6.587 -21.930 1.00 73.81 91 HIS A CA 1
ATOM 717 C C . HIS A 1 91 ? 14.207 5.346 -21.808 1.00 73.81 91 HIS A C 1
ATOM 719 O O . HIS A 1 91 ? 15.422 5.495 -21.667 1.00 73.81 91 HIS A O 1
ATOM 725 N N . PRO A 1 92 ? 13.647 4.122 -21.882 1.00 76.31 92 PRO A N 1
ATOM 726 C CA . PRO A 1 92 ? 12.212 3.807 -21.934 1.00 76.31 92 PRO A CA 1
ATOM 727 C C . PRO A 1 92 ? 11.481 4.177 -20.629 1.00 76.31 92 PRO A C 1
ATOM 729 O O . PRO A 1 92 ? 12.113 4.217 -19.569 1.00 76.31 92 PRO A O 1
ATOM 732 N N . THR A 1 93 ? 10.160 4.395 -20.717 1.00 84.62 93 THR A N 1
ATOM 733 C CA . THR A 1 93 ? 9.274 4.673 -19.572 1.00 84.62 93 THR A CA 1
ATOM 734 C C . THR A 1 93 ? 9.547 3.697 -18.436 1.00 84.62 93 THR A C 1
ATOM 736 O O . THR A 1 93 ? 9.654 2.483 -18.653 1.00 84.62 93 THR A O 1
ATOM 739 N N . ARG A 1 94 ? 9.659 4.220 -17.214 1.00 87.75 94 ARG A N 1
ATOM 740 C CA . ARG A 1 94 ? 9.865 3.405 -16.013 1.00 87.75 94 ARG A CA 1
ATOM 741 C C . ARG A 1 94 ? 8.563 3.316 -15.243 1.00 87.75 94 ARG A C 1
ATOM 743 O O . ARG A 1 94 ? 7.948 4.332 -14.942 1.00 87.75 94 ARG A O 1
ATOM 750 N N . GLY A 1 95 ? 8.157 2.108 -14.891 1.00 91.31 95 GLY A N 1
ATOM 751 C CA . GLY A 1 95 ? 6.930 1.922 -14.132 1.00 91.31 95 GLY A CA 1
ATOM 752 C C . GLY A 1 95 ? 6.840 0.552 -13.499 1.00 91.31 95 GLY A C 1
ATOM 753 O O . GLY A 1 95 ? 7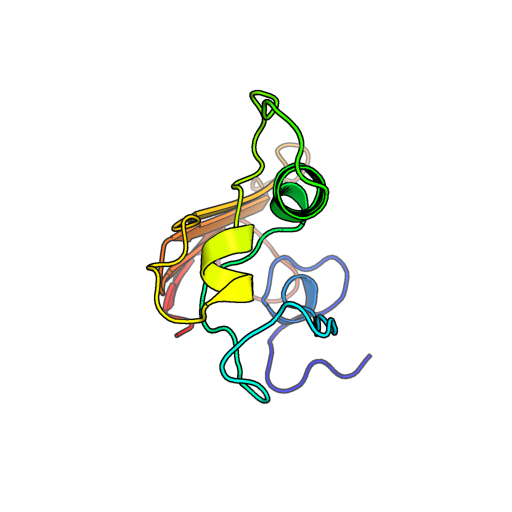.507 -0.392 -13.933 1.00 91.31 95 GLY A O 1
ATOM 754 N N . ALA A 1 96 ? 6.006 0.437 -12.474 1.00 94.44 96 ALA A N 1
ATOM 755 C CA . ALA A 1 96 ? 5.645 -0.856 -11.921 1.00 94.44 96 ALA A CA 1
ATOM 756 C C . ALA A 1 96 ? 4.223 -0.873 -11.373 1.00 94.44 96 ALA A C 1
ATOM 758 O O . ALA A 1 96 ? 3.735 0.119 -10.831 1.00 94.44 96 ALA A O 1
ATOM 759 N N . ILE A 1 97 ? 3.603 -2.046 -11.454 1.00 95.94 97 ILE A N 1
ATOM 760 C CA . ILE A 1 97 ? 2.316 -2.357 -10.833 1.00 95.94 97 ILE A CA 1
ATOM 761 C C . ILE A 1 97 ? 2.445 -3.646 -10.021 1.00 95.94 97 ILE A C 1
ATOM 763 O O . ILE A 1 97 ? 3.097 -4.604 -10.453 1.00 95.94 97 ILE A O 1
ATOM 767 N N . ARG A 1 98 ? 1.841 -3.656 -8.834 1.00 97.06 98 ARG A N 1
ATOM 768 C CA . ARG A 1 98 ? 1.622 -4.838 -7.996 1.00 97.06 98 ARG A CA 1
ATOM 769 C C . ARG A 1 98 ? 0.187 -5.309 -8.191 1.00 97.06 98 ARG A C 1
ATOM 771 O O . ARG A 1 98 ? -0.707 -4.484 -8.070 1.00 97.06 98 ARG A O 1
ATOM 778 N N . VAL A 1 99 ? -0.025 -6.604 -8.416 1.00 97.06 99 VAL A N 1
ATOM 779 C CA . VAL A 1 99 ? -1.349 -7.248 -8.364 1.00 97.06 99 VAL A CA 1
ATOM 780 C C . VAL A 1 99 ? -1.199 -8.595 -7.663 1.00 97.06 99 VAL A C 1
ATOM 782 O O . VAL A 1 99 ? -0.538 -9.490 -8.197 1.00 97.06 99 VAL A O 1
ATOM 785 N N . GLY A 1 100 ? -1.779 -8.739 -6.469 1.00 94.50 100 GLY A N 1
ATOM 786 C CA . GLY A 1 100 ? -1.622 -9.941 -5.643 1.00 94.50 100 GLY A CA 1
ATOM 787 C C . GLY A 1 100 ? -0.149 -10.313 -5.474 1.00 94.50 100 GLY A C 1
ATOM 788 O O . GLY A 1 100 ? 0.649 -9.466 -5.083 1.00 94.50 100 GLY A O 1
ATOM 789 N N . ASP A 1 101 ? 0.213 -11.540 -5.848 1.00 95.44 101 ASP A N 1
ATOM 790 C CA . ASP A 1 101 ? 1.576 -12.084 -5.761 1.00 95.44 101 ASP A CA 1
ATOM 791 C C . ASP A 1 101 ? 2.505 -11.652 -6.895 1.00 95.44 101 ASP A C 1
ATOM 793 O O . ASP A 1 101 ? 3.724 -11.837 -6.813 1.00 95.44 101 ASP A O 1
ATOM 797 N N . TYR A 1 102 ? 1.987 -10.953 -7.903 1.00 97.06 102 TYR A N 1
ATOM 798 C CA . TYR A 1 102 ? 2.750 -10.553 -9.077 1.00 97.06 102 TYR A CA 1
ATOM 799 C C . TYR A 1 102 ? 3.135 -9.076 -9.078 1.00 97.06 102 TYR A C 1
ATOM 801 O O . TYR A 1 102 ? 2.424 -8.207 -8.566 1.00 97.06 102 TYR A O 1
ATOM 809 N N . LYS A 1 103 ? 4.306 -8.784 -9.636 1.00 96.06 103 LYS A N 1
ATOM 810 C CA . LYS A 1 103 ? 4.798 -7.431 -9.877 1.00 96.06 103 LYS A CA 1
ATOM 811 C C . LYS A 1 103 ? 5.311 -7.342 -11.302 1.00 96.06 103 LYS A C 1
ATOM 813 O O . LYS A 1 103 ? 6.221 -8.080 -11.677 1.00 96.06 103 LYS A O 1
ATOM 818 N N . TYR A 1 104 ? 4.737 -6.443 -12.088 1.00 95.06 104 TYR A N 1
ATOM 819 C CA . TYR A 1 104 ? 5.244 -6.128 -13.417 1.00 95.06 104 TYR A CA 1
ATOM 820 C C . TYR A 1 104 ? 6.125 -4.885 -13.342 1.00 95.06 104 TYR A C 1
ATOM 822 O O . TYR A 1 104 ? 5.725 -3.885 -12.748 1.00 95.06 104 TYR A O 1
ATOM 830 N N . ILE A 1 105 ? 7.319 -4.959 -13.927 1.00 92.75 105 ILE A N 1
ATOM 831 C CA . ILE A 1 105 ? 8.293 -3.868 -14.000 1.00 92.75 105 ILE A CA 1
ATOM 832 C C . ILE A 1 105 ? 8.578 -3.550 -15.467 1.00 92.75 105 ILE A C 1
ATOM 834 O O . ILE A 1 105 ? 8.917 -4.439 -16.249 1.00 92.75 105 ILE A O 1
ATOM 838 N N . MET A 1 106 ? 8.506 -2.266 -15.810 1.00 89.75 106 MET A N 1
ATOM 839 C CA . MET A 1 106 ? 8.849 -1.708 -17.114 1.00 89.75 106 MET A CA 1
ATOM 840 C C . MET A 1 106 ? 10.049 -0.755 -16.991 1.00 89.75 106 MET A C 1
ATOM 842 O O . MET A 1 106 ? 10.166 -0.010 -16.017 1.00 89.75 106 MET A O 1
ATOM 846 N N . GLY A 1 107 ? 10.922 -0.773 -18.001 1.00 82.88 107 GLY A N 1
ATOM 847 C CA . GLY A 1 107 ? 12.062 0.138 -18.125 1.00 82.88 107 GLY A CA 1
ATOM 848 C C . GLY A 1 107 ? 13.312 -0.280 -17.342 1.00 82.88 107 GLY A C 1
ATOM 849 O O . GLY A 1 107 ? 13.375 -1.349 -16.734 1.00 82.88 107 GLY A O 1
ATOM 850 N N . GLU A 1 108 ? 14.345 0.565 -17.386 1.00 73.00 108 GLU A N 1
ATOM 851 C CA . GLU A 1 108 ? 15.600 0.340 -16.661 1.00 73.00 108 GLU A CA 1
ATOM 852 C C . GLU A 1 108 ? 15.473 0.812 -15.209 1.00 73.00 108 GLU A C 1
ATOM 854 O O . GLU A 1 108 ? 15.360 1.997 -14.930 1.00 73.00 108 GLU A O 1
ATOM 859 N N . THR A 1 109 ? 15.489 -0.104 -14.249 1.00 65.88 109 THR A N 1
ATOM 860 C CA . THR A 1 109 ? 15.034 0.196 -12.879 1.00 65.88 109 THR A CA 1
ATOM 861 C C . THR A 1 109 ? 16.109 -0.011 -11.821 1.00 65.88 109 THR A C 1
ATOM 863 O O . THR A 1 109 ? 15.832 -0.454 -10.709 1.00 65.88 109 THR A O 1
ATOM 866 N N . GLY A 1 110 ? 17.363 0.301 -12.156 1.00 64.75 110 GLY A N 1
ATOM 867 C CA . GLY A 1 110 ? 18.488 0.169 -11.226 1.00 64.75 110 GLY A CA 1
ATOM 868 C C . GLY A 1 110 ? 18.975 -1.275 -11.073 1.00 64.75 110 GLY A C 1
ATOM 869 O O . GLY A 1 110 ? 19.037 -1.796 -9.962 1.00 64.75 110 GLY A O 1
ATOM 870 N N . GLY A 1 111 ? 19.315 -1.928 -12.193 1.00 64.12 111 GLY A N 1
ATOM 871 C CA . GLY A 1 111 ? 20.033 -3.213 -12.186 1.00 64.12 111 GLY A CA 1
ATOM 872 C C . GLY A 1 111 ? 19.180 -4.468 -12.423 1.00 64.12 111 GLY A C 1
ATOM 873 O O . GLY A 1 111 ? 19.448 -5.532 -11.859 1.00 64.12 111 GLY A O 1
ATOM 874 N N . GLY A 1 112 ? 18.128 -4.398 -13.241 1.00 69.56 112 GLY A N 1
ATOM 875 C CA . GLY A 1 112 ? 17.384 -5.590 -13.653 1.00 69.56 112 GLY A CA 1
ATOM 876 C C . GLY A 1 112 ? 16.629 -5.422 -14.964 1.00 69.56 112 GLY A C 1
ATOM 877 O O . GLY A 1 112 ? 16.569 -4.327 -15.513 1.00 69.56 112 GLY A O 1
ATOM 878 N N . LYS A 1 113 ? 16.093 -6.537 -15.466 1.00 78.56 113 LYS A N 1
ATOM 879 C CA . LYS A 1 113 ? 15.302 -6.576 -16.700 1.00 78.56 113 LYS A CA 1
ATOM 880 C C . LYS A 1 113 ? 13.863 -6.141 -16.412 1.00 78.56 113 LYS A C 1
ATOM 882 O O . LYS A 1 113 ? 13.395 -6.278 -15.286 1.00 78.56 113 LYS A O 1
ATOM 887 N N . HIS A 1 114 ? 13.173 -5.632 -17.428 1.00 86.56 114 HIS A N 1
ATOM 888 C CA . HIS A 1 114 ? 11.716 -5.549 -17.386 1.00 86.56 114 HIS A CA 1
ATOM 889 C C . HIS A 1 114 ? 11.124 -6.964 -17.316 1.00 86.56 114 HIS A C 1
ATOM 891 O O . HIS A 1 114 ? 11.756 -7.927 -17.763 1.00 86.56 114 HIS A O 1
ATOM 897 N N . GLY A 1 115 ? 9.915 -7.099 -16.784 1.00 91.62 115 GLY A N 1
ATOM 898 C CA . GLY A 1 115 ? 9.226 -8.382 -16.756 1.00 91.62 115 GLY A CA 1
ATOM 899 C C . GLY A 1 115 ? 8.192 -8.513 -15.652 1.00 91.62 115 GLY A C 1
ATOM 900 O O . GLY A 1 115 ? 7.999 -7.617 -14.830 1.00 91.62 115 GLY A O 1
ATOM 901 N N . LEU A 1 116 ? 7.530 -9.667 -15.664 1.00 94.38 116 LEU A N 1
ATOM 902 C CA . LEU A 1 116 ? 6.598 -10.106 -14.638 1.00 94.38 116 LEU A CA 1
ATOM 903 C C . LEU A 1 116 ? 7.338 -10.980 -13.621 1.00 94.38 116 LEU A C 1
ATOM 905 O O . LEU A 1 116 ? 8.002 -11.946 -13.994 1.00 94.38 116 LEU A O 1
ATOM 909 N N . TYR A 1 117 ? 7.199 -10.650 -12.344 1.00 94.81 117 TYR A N 1
ATOM 910 C CA . TYR A 1 117 ? 7.833 -11.342 -11.227 1.00 94.81 117 TYR A CA 1
ATOM 911 C C . TYR A 1 117 ? 6.763 -11.868 -10.274 1.00 94.81 117 TYR A C 1
ATOM 913 O O . TYR A 1 117 ? 5.880 -11.107 -9.887 1.00 94.81 117 TYR A O 1
ATOM 921 N N . ASN A 1 118 ? 6.859 -13.135 -9.870 1.00 95.75 118 ASN A N 1
ATOM 922 C CA . ASN A 1 118 ? 6.167 -13.630 -8.679 1.00 95.75 118 ASN A CA 1
ATOM 923 C C . ASN A 1 118 ? 7.045 -13.302 -7.461 1.00 95.75 118 ASN A C 1
ATOM 925 O O . ASN A 1 118 ? 8.234 -13.626 -7.467 1.00 95.75 118 ASN A O 1
ATOM 929 N N . ILE A 1 119 ? 6.488 -12.595 -6.480 1.00 91.19 119 ILE A N 1
ATOM 930 C CA . ILE A 1 119 ? 7.207 -12.122 -5.286 1.00 91.19 119 ILE A CA 1
ATOM 931 C C . ILE A 1 119 ? 6.442 -12.430 -3.984 1.00 91.19 119 ILE A C 1
ATOM 933 O O . ILE A 1 119 ? 6.594 -11.688 -3.010 1.00 91.19 119 ILE A O 1
ATOM 937 N N . ALA A 1 120 ? 5.589 -13.463 -4.003 1.00 85.12 120 ALA A N 1
ATOM 938 C CA . ALA A 1 120 ? 5.047 -14.073 -2.786 1.00 85.12 120 ALA A CA 1
ATOM 939 C C . ALA A 1 120 ? 6.170 -14.606 -1.883 1.00 85.12 120 ALA A C 1
ATOM 941 O O . ALA A 1 120 ? 7.161 -15.148 -2.431 1.00 85.12 120 ALA A O 1
#

Secondary structure (DSSP, 8-state):
---TTS---TT-SSHHHH--------TT--S-S----S---TTHHHHHHHHHTT-S---SSS----HHHHHHS-S--S--EEEEEEE-SSSSPEEEEEETTEEEEES--SS---EEEE--

Nearest PDB structu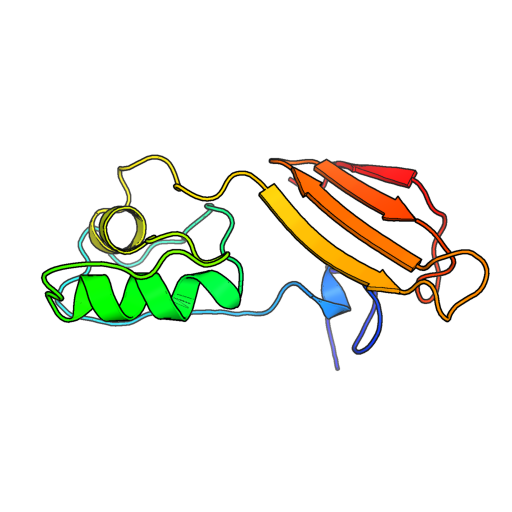res (foldseek):
  4xoh-assembly2_A  TM=5.882E-01  e=7.472E+00  Schizosaccharomyces pombe 972h-

Foldseek 3Di:
DDQPPWDDDDQFPTCNNAPDDDDDDDPLAPPPDDDQPADDDPQQCQQQVCVVVVPPDGDPDPHDNQNVCRRHVPDHGPDQKDWPDFAVVDVVTWTWMDGHQKIFTDDDGGDDDGDIDRHD

Sequence (120 aa):
GCNIPLKGFKHSIWEGGTRVPAFIHSPLLKNTPRIYDGLFHITDWYNTLLAAAGASGLPQNDGHNQWDSLRTGMITPPRQDFIYNIDETMHPTRGAIRVGDYKYIMGETGGGKHGLYNIA

Mean predicted aligned error: 4.41 Å

Organism: Meganyctiphanes norvegica (NCBI:txid48144)

InterPro domains:
  IPR017850 Alkaline-phosphatase-like, core domain superfamily [G3DSA:3.40.720.10] (1-79)
  IPR017850 Alkaline-phosphatase-like, core domain superfamily [SSF53649] (1-117)
  IPR047115 Arylsulfatase B [PTHR10342] (1-113)

Solvent-accessible surface area (backbone atoms only — not comparable to full-atom values): 7407 Å² total; per-residue (Å²): 137,88,39,82,92,38,54,50,36,82,93,17,83,33,51,26,33,69,63,73,94,83,86,85,87,58,93,77,44,43,82,72,89,74,85,79,88,52,63,81,56,85,56,20,50,61,38,18,50,41,53,69,72,64,50,96,71,75,82,97,63,94,33,47,63,43,40,66,30,68,29,54,69,77,49,80,53,77,42,59,61,50,72,78,49,80,38,75,92,42,89,61,47,32,33,33,40,39,46,72,51,35,35,40,38,40,32,80,45,72,87,58,78,55,48,80,39,83,73,114

Radius of gyration: 16.15 Å; Cα contacts (8 Å, |Δi|>4): 184; chains: 1; bounding box: 40×26×44 Å

pLDDT: mean 91.45, std 7.69, range [64.12, 98.38]